Protein AF-A0A7C7WSU4-F1 (afdb_monomer_lite)

Radius of gyration: 17.7 Å; chains: 1; bounding box: 42×18×47 Å

Foldseek 3Di:
DDPVLVVVVVVQVVPDDPPDDGPPCCPDPPSNVVCCCVPPVVPHDDDDDDPVQQVDPPRDDDD

Sequence (63 aa):
MTPHENQVINALIASRQPGFSMPSEFYNDPLVYRADVERIWQRGWLFVGHTCQIPNPGDYFTF

pLDDT: mean 96.46, std 2.18, range [84.31, 98.19]

Secondary structure (DSSP, 8-state):
--HHHHHHHHHHHHTPPTTS---THHHH-HHHHHHHIIIIITTSPPP---GGGS-STT-----

Structure (mmCIF, N/CA/C/O backbone):
data_AF-A0A7C7WSU4-F1
#
_entry.id   AF-A0A7C7WSU4-F1
#
loop_
_atom_site.group_PDB
_atom_site.id
_atom_site.type_symbol
_atom_site.label_atom_id
_atom_site.label_alt_id
_atom_site.label_comp_id
_atom_site.label_asym_id
_atom_site.label_entity_id
_atom_site.label_seq_id
_atom_site.pdbx_PDB_ins_code
_atom_site.Cartn_x
_atom_site.Cartn_y
_atom_site.Cartn_z
_atom_site.occupancy
_atom_site.B_iso_or_equiv
_atom_site.auth_seq_id
_atom_site.auth_comp_id
_atom_site.auth_asym_id
_atom_site.auth_atom_id
_atom_site.pdbx_PDB_model_num
ATOM 1 N N . MET A 1 1 ? -15.313 -7.153 -2.240 1.00 84.31 1 MET A N 1
ATOM 2 C CA . MET A 1 1 ? -15.829 -7.325 -0.859 1.00 84.31 1 MET A CA 1
ATOM 3 C C . MET A 1 1 ? -17.337 -7.136 -0.752 1.00 84.31 1 MET A C 1
ATOM 5 O O . MET A 1 1 ? -17.889 -6.243 -1.391 1.00 84.31 1 MET A O 1
ATOM 9 N N . THR A 1 2 ? -17.990 -7.940 0.086 1.00 95.19 2 THR A N 1
ATOM 10 C CA . THR A 1 2 ? -19.415 -7.799 0.426 1.00 95.19 2 THR A CA 1
ATOM 11 C C . THR A 1 2 ? -19.653 -6.643 1.414 1.00 95.19 2 THR A C 1
ATOM 13 O O . THR A 1 2 ? -18.727 -6.224 2.116 1.00 95.19 2 THR A O 1
ATOM 16 N N . PRO A 1 3 ? -20.888 -6.112 1.524 1.00 96.44 3 PRO A N 1
ATOM 17 C CA . PRO A 1 3 ? -21.214 -5.098 2.529 1.00 96.44 3 PRO A CA 1
ATOM 18 C C . PRO A 1 3 ? -20.898 -5.541 3.964 1.00 96.44 3 PRO A C 1
ATOM 20 O O . PRO A 1 3 ? -20.407 -4.739 4.754 1.00 96.44 3 PRO A O 1
ATOM 23 N N . HIS A 1 4 ? -21.119 -6.819 4.279 1.00 96.56 4 HIS A N 1
ATOM 24 C CA . HIS A 1 4 ? -20.813 -7.386 5.591 1.00 96.56 4 HIS A CA 1
ATOM 25 C C . HIS A 1 4 ? -19.302 -7.408 5.869 1.00 96.56 4 HIS A C 1
ATOM 27 O O . HIS A 1 4 ? -18.856 -6.944 6.913 1.00 96.56 4 HIS A O 1
ATOM 33 N N . GLU A 1 5 ? -18.497 -7.852 4.903 1.00 96.56 5 GLU A N 1
ATOM 34 C CA . GLU A 1 5 ? -17.031 -7.836 5.005 1.00 96.56 5 GLU A CA 1
ATOM 35 C C . GLU A 1 5 ? -16.481 -6.420 5.229 1.00 96.56 5 GLU A C 1
ATOM 37 O O . GLU A 1 5 ? -15.570 -6.217 6.029 1.00 96.56 5 GLU A O 1
ATOM 42 N N . ASN A 1 6 ? -17.064 -5.419 4.561 1.00 96.31 6 ASN A N 1
ATOM 43 C CA . ASN A 1 6 ? -16.699 -4.020 4.778 1.00 96.31 6 ASN A CA 1
ATOM 44 C C . ASN A 1 6 ? -16.980 -3.573 6.219 1.00 96.31 6 ASN A C 1
ATOM 46 O O . ASN A 1 6 ? -16.169 -2.855 6.800 1.00 96.31 6 ASN A O 1
ATOM 50 N N . GLN A 1 7 ? -18.114 -3.985 6.793 1.00 97.44 7 GLN A N 1
ATOM 51 C CA . GLN A 1 7 ? -18.466 -3.662 8.177 1.00 97.44 7 GLN A CA 1
ATOM 52 C C . GLN A 1 7 ? -17.487 -4.295 9.168 1.00 97.44 7 GLN A C 1
ATOM 54 O O . GLN A 1 7 ? -17.025 -3.599 10.069 1.00 97.44 7 GLN A O 1
ATOM 59 N N . VAL A 1 8 ? -17.129 -5.568 8.969 1.00 97.38 8 VAL A N 1
ATOM 60 C CA . VAL A 1 8 ? -16.149 -6.279 9.808 1.00 97.38 8 VAL A CA 1
ATOM 61 C C . VAL A 1 8 ? -14.801 -5.558 9.800 1.00 97.38 8 VAL A C 1
ATOM 63 O O . VAL A 1 8 ? -14.277 -5.232 10.863 1.00 97.38 8 VAL A O 1
ATOM 66 N N . ILE A 1 9 ? -14.272 -5.224 8.618 1.00 97.25 9 ILE A N 1
ATOM 67 C CA . ILE A 1 9 ? -12.985 -4.521 8.516 1.00 97.25 9 ILE A CA 1
ATOM 68 C C . ILE A 1 9 ? -13.046 -3.133 9.151 1.00 97.25 9 ILE A C 1
ATOM 70 O O . ILE A 1 9 ? -12.132 -2.753 9.877 1.00 97.25 9 ILE A O 1
ATOM 74 N N . ASN A 1 10 ? -14.117 -2.373 8.927 1.00 97.50 10 ASN A N 1
ATOM 75 C CA . ASN A 1 10 ? -14.247 -1.045 9.526 1.00 97.50 10 ASN A CA 1
ATOM 76 C C . ASN A 1 10 ? -14.319 -1.113 11.059 1.00 97.50 10 ASN A C 1
ATOM 78 O O . ASN A 1 10 ? -13.711 -0.281 11.732 1.00 97.50 10 ASN A O 1
ATOM 82 N N . ALA A 1 11 ? -15.015 -2.109 11.612 1.00 97.62 11 ALA A N 1
ATOM 83 C CA . ALA A 1 11 ? -15.053 -2.340 13.052 1.00 97.62 11 ALA A CA 1
ATOM 84 C C . ALA A 1 11 ? -13.665 -2.708 13.606 1.00 97.62 11 ALA A C 1
ATOM 86 O O . ALA A 1 11 ? -13.262 -2.185 14.643 1.00 97.62 11 ALA A O 1
ATOM 87 N N . LEU A 1 12 ? -12.909 -3.543 12.887 1.00 97.56 12 LEU A N 1
ATOM 88 C CA . LEU A 1 12 ? -11.548 -3.931 13.260 1.00 97.56 12 LEU A CA 1
ATOM 89 C C . LEU A 1 12 ? -10.558 -2.752 13.188 1.00 97.56 12 LEU A C 1
ATOM 91 O O . LEU A 1 12 ? -9.699 -2.604 14.051 1.00 97.56 12 LEU A O 1
ATOM 95 N N . ILE A 1 13 ? -10.691 -1.864 12.200 1.00 97.06 13 ILE A N 1
ATOM 96 C CA . ILE A 1 13 ? -9.909 -0.618 12.139 1.00 97.06 13 ILE A CA 1
ATOM 97 C C . ILE A 1 13 ? -10.233 0.273 13.346 1.00 97.06 13 ILE A C 1
ATOM 99 O O . ILE A 1 13 ? -9.327 0.833 13.965 1.00 97.06 13 ILE A O 1
ATOM 103 N N . ALA A 1 14 ? -11.516 0.390 13.699 1.00 97.62 14 ALA A N 1
ATOM 104 C CA . ALA A 1 14 ? -11.970 1.209 14.820 1.00 97.62 14 ALA A CA 1
ATOM 105 C C . ALA A 1 14 ? -11.534 0.670 16.196 1.00 97.62 14 ALA A C 1
ATOM 107 O O . ALA A 1 14 ? -11.481 1.442 17.150 1.00 97.62 14 ALA A O 1
ATOM 108 N N . SER A 1 15 ? -11.198 -0.621 16.315 1.00 97.19 15 SER A N 1
ATOM 109 C CA . SER A 1 15 ? -10.745 -1.225 17.577 1.00 97.19 15 SER A CA 1
ATOM 110 C C . SER A 1 15 ? -9.262 -0.979 17.892 1.00 97.19 15 SER A C 1
ATOM 112 O O . SER A 1 15 ? -8.801 -1.337 18.980 1.00 97.19 15 SER A O 1
ATOM 114 N N . ARG A 1 16 ? -8.504 -0.346 16.982 1.00 97.06 16 ARG A N 1
ATOM 115 C CA . ARG A 1 16 ? -7.089 -0.007 17.194 1.00 97.06 16 ARG A CA 1
ATOM 116 C C . ARG A 1 16 ? -6.912 0.883 18.430 1.00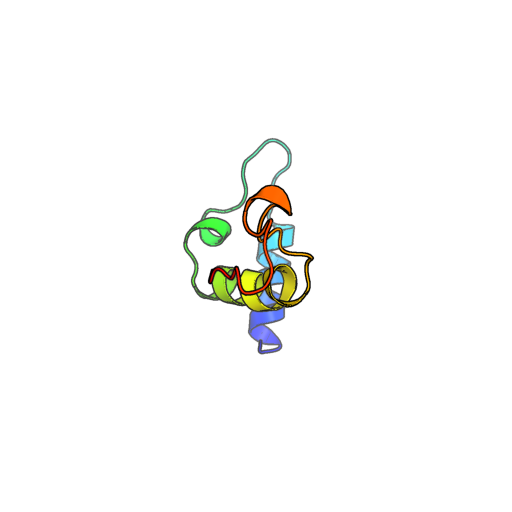 97.06 16 ARG A C 1
ATOM 118 O O . ARG A 1 16 ? -7.450 1.986 18.499 1.00 97.06 16 ARG A O 1
ATOM 125 N N . GLN A 1 17 ? -6.039 0.460 19.344 1.00 97.00 17 GLN A N 1
ATOM 126 C CA . GLN A 1 17 ? -5.648 1.251 20.512 1.00 97.00 17 GLN A CA 1
ATOM 127 C C . GLN A 1 17 ? -4.365 2.063 20.239 1.00 97.00 17 GLN A C 1
ATOM 129 O O . GLN A 1 17 ? -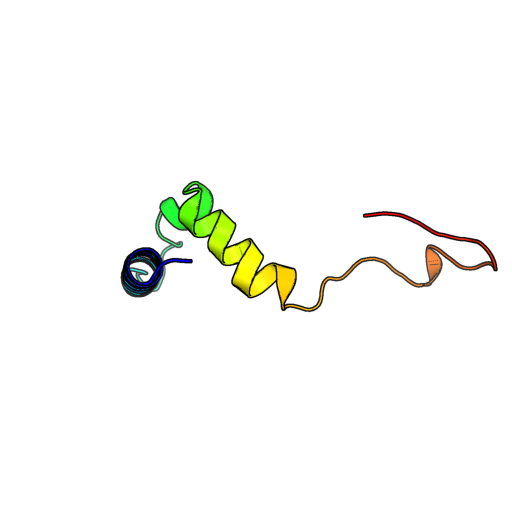3.361 1.496 19.800 1.00 97.00 17 GLN A O 1
ATOM 134 N N . PRO A 1 18 ? -4.349 3.387 20.4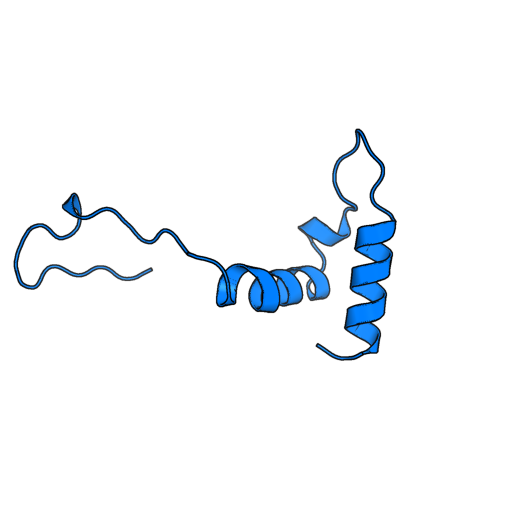85 1.00 97.06 18 PRO A N 1
ATOM 135 C CA . PRO A 1 18 ? -3.136 4.195 20.366 1.00 97.06 18 PRO A CA 1
ATOM 136 C C . PRO A 1 18 ? -2.013 3.703 21.289 1.00 97.06 18 PRO A C 1
ATOM 138 O O . PRO A 1 18 ? -2.264 3.315 22.425 1.00 97.06 18 PRO A O 1
ATOM 141 N N . GLY A 1 19 ? -0.768 3.740 20.810 1.00 97.38 19 GLY A N 1
ATOM 142 C CA . GLY A 1 19 ? 0.400 3.259 21.562 1.00 97.38 19 GLY A CA 1
ATOM 143 C C . GLY A 1 19 ? 0.621 1.742 21.517 1.00 97.38 19 GLY A C 1
ATOM 144 O O . GLY A 1 19 ? 1.666 1.280 21.963 1.00 97.38 19 GLY A O 1
ATOM 145 N N . PHE A 1 20 ? -0.304 0.983 20.926 1.00 97.19 20 PHE A N 1
ATOM 146 C CA . PHE A 1 20 ? -0.174 -0.454 20.688 1.00 97.19 20 PHE A CA 1
ATOM 147 C C . PHE A 1 20 ? -0.065 -0.756 19.187 1.00 97.19 20 PHE A C 1
ATOM 149 O O . PHE A 1 20 ? -0.330 0.100 18.334 1.00 97.19 20 PHE A O 1
ATOM 156 N N . SER A 1 21 ? 0.346 -1.984 18.861 1.00 96.56 21 SER A N 1
ATOM 157 C CA . SER A 1 21 ? 0.285 -2.511 17.495 1.00 96.56 21 SER A CA 1
ATOM 158 C C . SER A 1 21 ? -1.165 -2.681 17.026 1.00 96.56 21 SER A C 1
ATOM 160 O O . SER A 1 21 ? -2.116 -2.485 17.785 1.00 96.56 21 SER A O 1
ATOM 162 N N . MET A 1 22 ? -1.346 -3.063 15.761 1.00 97.00 22 MET A N 1
ATOM 163 C CA . MET A 1 22 ? -2.672 -3.393 15.241 1.00 97.00 22 MET A CA 1
ATOM 164 C C . MET A 1 22 ? -3.210 -4.686 15.889 1.00 97.00 22 MET A C 1
ATOM 166 O O . MET A 1 22 ? -2.414 -5.490 16.389 1.00 97.00 22 MET A O 1
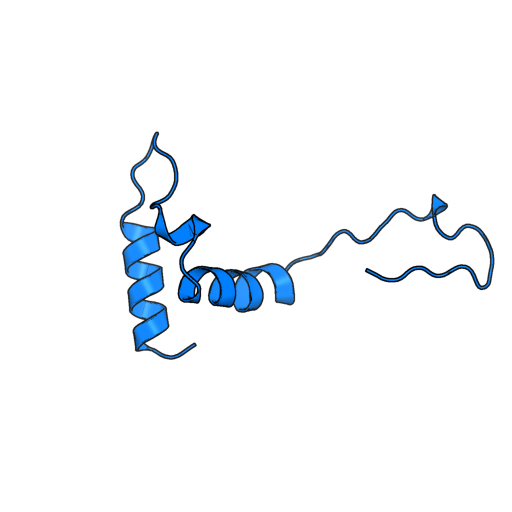ATOM 170 N N . PRO A 1 23 ? -4.540 -4.902 15.880 1.00 97.25 23 PRO A N 1
ATOM 171 C CA . PRO A 1 23 ? -5.137 -6.200 16.191 1.00 97.25 23 PRO A CA 1
ATOM 172 C C . PRO A 1 23 ? -4.495 -7.347 15.398 1.00 97.25 23 PRO A C 1
ATOM 174 O O . PRO A 1 23 ? -4.041 -7.152 14.269 1.00 97.25 23 PRO A O 1
ATOM 177 N N . SER A 1 24 ? -4.465 -8.544 15.987 1.00 97.25 24 SER A N 1
ATOM 178 C CA . SER A 1 24 ? -3.762 -9.715 15.440 1.00 97.25 24 SER A CA 1
ATOM 179 C C . SER A 1 24 ? -4.206 -10.107 14.025 1.00 97.25 24 SER A C 1
ATOM 181 O O . SER A 1 24 ? -3.404 -10.562 13.212 1.00 97.25 24 SER A O 1
ATOM 183 N N . GLU A 1 25 ? -5.472 -9.859 13.724 1.00 97.94 25 GLU A N 1
ATOM 184 C CA . GLU A 1 25 ? -6.173 -10.163 12.488 1.00 97.94 25 GLU A CA 1
ATOM 185 C C . GLU A 1 25 ? -5.578 -9.390 11.304 1.00 97.94 25 GLU A C 1
ATOM 187 O O . GLU A 1 25 ? -5.536 -9.911 10.194 1.00 97.94 25 GLU A O 1
ATOM 192 N N . PHE A 1 26 ? -4.999 -8.203 11.535 1.00 98.00 26 PHE A N 1
ATOM 193 C CA . PHE A 1 26 ? -4.266 -7.469 10.494 1.00 98.00 26 PHE A CA 1
ATOM 194 C C . PHE A 1 26 ? -3.016 -8.192 9.990 1.00 98.00 26 PHE A C 1
ATOM 196 O O . PHE A 1 26 ? -2.461 -7.802 8.967 1.00 98.00 26 PHE A O 1
ATOM 203 N N . TYR A 1 27 ? -2.560 -9.228 10.690 1.00 97.62 27 TYR A N 1
ATOM 204 C CA . TYR A 1 27 ? -1.346 -9.955 10.338 1.00 97.62 27 TYR A CA 1
ATOM 205 C C . TYR A 1 27 ? -1.613 -11.370 9.819 1.00 97.62 27 TYR A C 1
ATOM 207 O O . TYR A 1 27 ? -0.719 -11.959 9.216 1.00 97.62 27 TYR A O 1
ATOM 215 N N . ASN A 1 28 ? -2.795 -11.942 10.068 1.00 97.38 28 ASN A N 1
ATOM 216 C CA . ASN A 1 28 ? -3.059 -13.353 9.770 1.00 97.38 28 ASN A CA 1
ATOM 217 C C . ASN A 1 28 ? -4.464 -13.662 9.230 1.00 97.38 28 ASN A C 1
ATOM 219 O O . ASN A 1 28 ? -4.684 -14.792 8.790 1.00 97.38 28 ASN A O 1
ATOM 223 N N . ASP A 1 29 ? -5.395 -12.703 9.218 1.00 98.19 29 ASP A N 1
ATOM 224 C CA . ASP A 1 29 ? -6.751 -12.946 8.735 1.00 98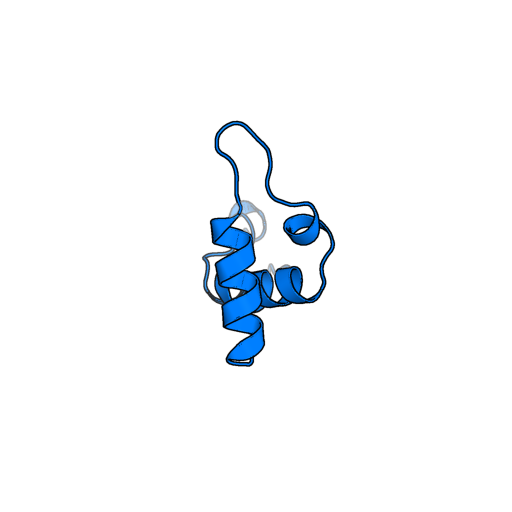.19 29 ASP A CA 1
ATOM 225 C C . ASP A 1 29 ? -6.813 -12.849 7.191 1.00 98.19 29 ASP A C 1
ATOM 227 O O . ASP A 1 29 ? -6.477 -11.803 6.616 1.00 98.19 29 ASP A O 1
ATOM 231 N N . PRO A 1 30 ? -7.273 -13.901 6.482 1.00 98.19 30 PRO A N 1
ATOM 232 C CA . PRO A 1 30 ? -7.403 -13.887 5.023 1.00 98.19 30 PRO A CA 1
ATOM 233 C C . PRO A 1 30 ? -8.331 -12.793 4.473 1.00 98.19 30 PRO A C 1
ATOM 235 O O . PRO A 1 30 ? -8.113 -12.303 3.361 1.00 98.19 30 PRO A O 1
ATOM 238 N N . LEU A 1 31 ? -9.370 -12.403 5.219 1.00 97.81 31 LEU A N 1
ATOM 239 C CA . LEU A 1 31 ? -10.268 -11.315 4.841 1.00 97.81 31 LEU A CA 1
ATOM 240 C C . LEU A 1 31 ? -9.520 -9.980 4.824 1.00 97.81 31 LEU A C 1
ATOM 242 O O . LEU A 1 31 ? -9.695 -9.205 3.879 1.00 97.81 31 LEU A O 1
ATOM 246 N N . VAL A 1 32 ? -8.685 -9.727 5.836 1.00 98.06 32 VAL A N 1
ATOM 247 C CA . VAL A 1 32 ? -7.890 -8.495 5.920 1.00 98.06 32 VAL A CA 1
ATOM 248 C C . VAL A 1 32 ? -6.834 -8.472 4.821 1.00 98.06 32 VAL A C 1
ATOM 250 O O . VAL A 1 32 ? -6.766 -7.494 4.079 1.00 98.06 32 VAL A O 1
ATOM 253 N N . TYR A 1 33 ? -6.115 -9.578 4.610 1.00 98.12 33 TYR A N 1
ATOM 254 C CA . TYR A 1 33 ? -5.141 -9.688 3.521 1.00 98.12 33 TYR A CA 1
ATOM 255 C C . TYR A 1 33 ? -5.760 -9.389 2.147 1.00 98.12 33 TYR A C 1
ATOM 257 O O . TYR A 1 33 ? -5.232 -8.590 1.372 1.00 98.12 33 TYR A O 1
ATOM 265 N N . ARG A 1 34 ? -6.918 -9.986 1.838 1.00 97.69 34 ARG A N 1
ATOM 266 C CA . ARG A 1 34 ? -7.609 -9.727 0.568 1.00 97.69 34 ARG A CA 1
ATOM 267 C C . ARG A 1 34 ? -8.000 -8.256 0.427 1.00 97.69 34 ARG A C 1
ATOM 269 O O . ARG A 1 34 ? -7.872 -7.692 -0.657 1.00 97.69 34 ARG A O 1
ATOM 276 N N . ALA A 1 35 ? -8.461 -7.630 1.507 1.00 97.31 35 ALA A N 1
ATOM 277 C CA . ALA A 1 35 ? -8.802 -6.215 1.490 1.00 97.31 35 ALA A CA 1
ATOM 278 C C . ALA A 1 35 ? -7.576 -5.318 1.278 1.00 97.31 35 ALA A C 1
ATOM 280 O O . ALA A 1 35 ? -7.674 -4.360 0.510 1.00 97.31 35 ALA A O 1
ATOM 281 N N . ASP A 1 36 ? -6.431 -5.640 1.884 1.00 97.38 36 ASP A N 1
ATOM 282 C CA . ASP A 1 36 ? -5.169 -4.933 1.643 1.00 97.38 36 ASP A CA 1
ATOM 283 C C . ASP A 1 36 ? -4.765 -5.028 0.171 1.00 97.38 36 ASP A C 1
ATOM 285 O O . ASP A 1 36 ? -4.423 -4.018 -0.449 1.00 97.38 36 ASP A O 1
ATOM 289 N N . VAL A 1 37 ? -4.863 -6.218 -0.429 1.00 96.81 37 VAL A N 1
ATOM 290 C CA . VAL A 1 37 ? -4.566 -6.408 -1.855 1.00 96.81 37 VAL A CA 1
ATOM 291 C C . VAL A 1 37 ? -5.491 -5.557 -2.734 1.00 96.81 37 VAL A C 1
ATOM 293 O O . VAL A 1 37 ? -5.011 -4.789 -3.567 1.00 96.81 37 VAL A O 1
ATOM 296 N N . GLU A 1 38 ? -6.810 -5.637 -2.532 1.00 96.38 38 GLU A N 1
ATOM 297 C CA . GLU A 1 38 ? -7.813 -4.934 -3.354 1.00 96.38 38 GLU A CA 1
ATOM 298 C C . GLU A 1 38 ? -7.772 -3.401 -3.209 1.00 96.38 38 GLU A C 1
ATOM 300 O O . GLU A 1 38 ? -8.118 -2.658 -4.138 1.00 96.38 38 GLU A O 1
ATOM 305 N N . ARG A 1 39 ? -7.433 -2.903 -2.016 1.00 95.44 39 ARG A N 1
ATOM 306 C CA . ARG A 1 39 ? -7.586 -1.481 -1.669 1.00 95.44 39 ARG A CA 1
ATOM 307 C C . ARG A 1 39 ? -6.274 -0.723 -1.620 1.00 95.44 39 ARG A C 1
ATOM 309 O O . ARG A 1 39 ? -6.291 0.474 -1.892 1.00 95.44 39 ARG A O 1
ATOM 316 N N . ILE A 1 40 ? -5.178 -1.392 -1.274 1.00 96.19 40 ILE A N 1
ATOM 317 C CA . ILE A 1 40 ? -3.861 -0.773 -1.123 1.00 96.19 40 ILE A CA 1
ATOM 318 C C . ILE A 1 40 ? -2.975 -1.194 -2.289 1.00 96.19 40 ILE A C 1
ATOM 320 O O . ILE A 1 40 ? -2.597 -0.343 -3.086 1.00 96.19 40 ILE A O 1
ATOM 324 N N . TRP A 1 41 ? -2.701 -2.488 -2.458 1.00 96.56 41 TRP A N 1
ATOM 325 C CA . TRP A 1 41 ? -1.726 -2.942 -3.459 1.00 96.56 41 TRP A CA 1
ATOM 326 C C . TRP A 1 41 ? -2.171 -2.686 -4.901 1.00 96.56 41 TRP A C 1
ATOM 328 O O . TRP A 1 41 ? -1.391 -2.178 -5.697 1.00 96.56 41 TRP A O 1
ATOM 338 N N . GLN A 1 42 ? -3.430 -2.971 -5.240 1.00 96.19 42 GLN A N 1
ATOM 339 C CA . GLN A 1 42 ? -3.957 -2.771 -6.599 1.00 96.19 42 GLN A CA 1
ATOM 340 C C . GLN A 1 42 ? -4.214 -1.301 -6.962 1.00 96.19 42 GLN A C 1
ATOM 342 O O . GLN A 1 42 ? -4.544 -1.000 -8.108 1.00 96.19 42 GLN A O 1
ATOM 347 N N . ARG A 1 43 ? -4.124 -0.385 -5.992 1.00 96.12 43 ARG A N 1
ATOM 348 C CA . ARG A 1 43 ? -4.456 1.039 -6.179 1.00 96.12 43 ARG A CA 1
ATOM 349 C C . ARG A 1 43 ? -3.289 1.975 -5.881 1.00 96.12 43 ARG A C 1
ATOM 351 O O . ARG A 1 43 ? -3.311 3.124 -6.314 1.00 96.12 43 ARG A O 1
ATOM 358 N N . GLY A 1 44 ? -2.313 1.510 -5.111 1.00 95.75 44 GLY A N 1
ATOM 359 C CA . GLY A 1 44 ? -1.130 2.256 -4.721 1.00 95.75 44 GLY A CA 1
ATOM 360 C C . GLY A 1 44 ? -0.029 2.186 -5.771 1.00 95.75 44 GLY A C 1
ATOM 361 O O . GLY A 1 44 ? 0.035 1.269 -6.586 1.00 95.75 44 GLY A O 1
ATOM 362 N N . TRP A 1 45 ? 0.873 3.163 -5.720 1.00 96.56 45 TRP A N 1
ATOM 363 C CA . TRP A 1 45 ? 2.121 3.093 -6.468 1.00 96.56 45 TRP A CA 1
ATOM 364 C C . TRP A 1 45 ? 3.019 2.011 -5.874 1.00 96.56 45 TRP A C 1
ATOM 366 O O . TRP A 1 45 ? 3.369 2.071 -4.695 1.00 96.56 45 TRP A O 1
ATOM 376 N N . LEU A 1 46 ? 3.402 1.044 -6.705 1.00 95.56 46 LEU A N 1
ATOM 377 C CA . LEU A 1 46 ? 4.339 -0.011 -6.340 1.00 95.56 46 LEU A CA 1
ATOM 378 C C . LEU A 1 46 ? 5.710 0.324 -6.910 1.00 95.56 46 LEU A C 1
ATOM 380 O O . LEU A 1 46 ? 5.872 0.523 -8.114 1.00 95.56 46 LEU A O 1
ATOM 384 N N . PHE A 1 47 ? 6.703 0.399 -6.031 1.00 95.88 47 PHE A N 1
ATOM 385 C CA . PHE A 1 47 ? 8.089 0.470 -6.460 1.00 95.88 47 PHE A CA 1
ATOM 386 C C . PHE A 1 47 ? 8.511 -0.899 -6.994 1.00 95.88 47 PHE A C 1
ATOM 388 O O . PHE A 1 47 ? 8.428 -1.896 -6.281 1.00 95.88 47 PHE A O 1
ATOM 395 N N . VAL A 1 48 ? 8.954 -0.928 -8.248 1.00 95.44 48 VAL A N 1
ATOM 396 C CA . VAL A 1 48 ? 9.266 -2.169 -8.969 1.00 95.44 48 VAL A CA 1
ATOM 397 C C . VAL A 1 48 ? 10.765 -2.320 -9.233 1.00 95.44 48 VAL A C 1
ATOM 399 O O . VAL A 1 48 ? 11.273 -3.434 -9.265 1.00 95.44 48 VAL A O 1
ATOM 402 N N . GLY A 1 49 ? 11.499 -1.218 -9.382 1.00 95.25 49 GLY A N 1
ATOM 403 C CA . GLY A 1 49 ? 12.941 -1.263 -9.583 1.00 95.25 49 GLY A CA 1
ATOM 404 C C . GLY A 1 49 ? 13.542 0.081 -9.968 1.00 95.25 49 GLY A C 1
ATOM 405 O O . GLY A 1 49 ? 12.849 1.089 -10.126 1.00 95.25 49 GLY A O 1
ATOM 406 N N . HIS A 1 50 ? 14.860 0.082 -10.111 1.00 95.94 50 HIS A N 1
ATOM 407 C CA . HIS A 1 50 ? 15.662 1.217 -10.534 1.00 95.94 50 HIS A CA 1
ATOM 408 C C . HIS A 1 50 ? 15.965 1.170 -12.031 1.00 95.94 50 HIS A C 1
ATOM 410 O O . HIS A 1 50 ? 16.144 0.109 -12.623 1.00 95.94 50 HIS A O 1
ATOM 416 N N . THR A 1 51 ? 16.141 2.348 -12.627 1.00 95.00 51 THR A N 1
ATOM 417 C CA . THR A 1 51 ? 16.530 2.498 -14.037 1.00 95.00 51 THR A CA 1
ATOM 418 C C . THR A 1 51 ? 17.870 1.834 -14.360 1.00 95.00 51 THR A C 1
ATOM 420 O O . THR A 1 51 ? 18.048 1.316 -15.456 1.00 95.00 51 THR A O 1
ATOM 423 N N . CYS A 1 52 ? 18.799 1.771 -13.400 1.00 96.12 52 CYS A N 1
ATOM 424 C CA . CYS A 1 52 ? 20.087 1.096 -13.574 1.00 96.12 52 CYS A CA 1
ATOM 425 C C . CYS A 1 52 ? 19.989 -0.434 -13.694 1.00 96.12 52 CYS A C 1
ATOM 427 O O . CYS A 1 52 ? 20.983 -1.059 -14.053 1.00 96.12 52 CYS A O 1
ATOM 429 N N . GLN A 1 53 ? 18.826 -1.038 -13.416 1.00 95.75 53 GLN A N 1
ATOM 430 C CA . GLN A 1 53 ? 18.593 -2.471 -13.629 1.00 95.75 53 GLN A CA 1
ATOM 431 C C . GLN A 1 53 ? 18.305 -2.811 -15.101 1.00 95.75 53 GLN A C 1
ATOM 433 O O . GLN A 1 53 ? 18.392 -3.978 -15.465 1.00 95.75 53 GLN A O 1
ATOM 438 N N . ILE A 1 54 ? 17.974 -1.814 -15.933 1.00 96.50 54 ILE A N 1
ATOM 439 C CA . ILE A 1 54 ? 17.660 -1.968 -17.365 1.00 96.50 54 ILE A CA 1
ATOM 440 C C . ILE A 1 54 ? 18.382 -0.909 -18.224 1.00 96.50 54 ILE A C 1
ATOM 442 O O . ILE A 1 54 ? 17.739 -0.091 -18.885 1.00 96.50 54 ILE A O 1
ATOM 446 N N . PRO A 1 55 ? 19.726 -0.841 -18.181 1.00 97.00 55 PRO A N 1
ATOM 447 C CA . PRO A 1 55 ? 20.469 0.249 -18.807 1.00 97.00 55 PRO A CA 1
ATOM 448 C C . PRO A 1 55 ? 20.476 0.198 -20.342 1.00 97.00 55 PRO A C 1
ATOM 450 O O . PRO A 1 55 ? 20.696 1.239 -20.965 1.00 97.00 55 PRO A O 1
ATOM 453 N N . ASN A 1 56 ? 20.262 -0.971 -20.959 1.00 98.06 56 ASN A N 1
ATOM 454 C CA . ASN A 1 56 ? 20.379 -1.153 -22.405 1.00 98.06 56 ASN A CA 1
ATOM 455 C C . ASN A 1 56 ? 19.032 -1.463 -23.082 1.00 98.06 56 ASN A C 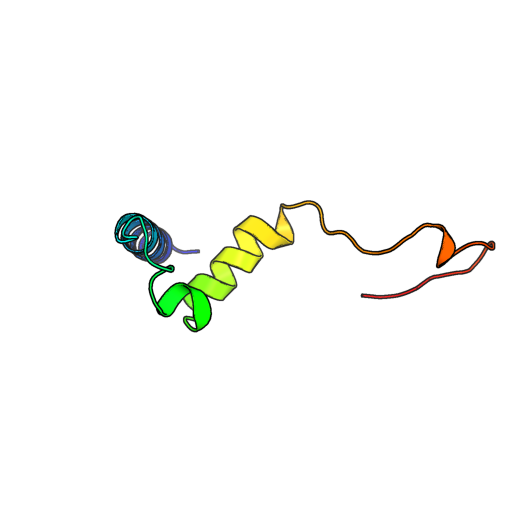1
ATOM 457 O O . ASN A 1 56 ? 18.110 -1.992 -22.455 1.00 98.06 56 ASN A O 1
ATOM 461 N N . PRO A 1 57 ? 18.908 -1.198 -24.397 1.00 97.31 57 PRO A N 1
ATOM 462 C CA . PRO A 1 57 ? 17.743 -1.616 -25.168 1.00 97.31 57 PRO A CA 1
ATOM 463 C C . PRO A 1 57 ? 17.543 -3.136 -25.128 1.00 97.31 57 PRO A C 1
ATOM 465 O O . PRO A 1 57 ? 18.444 -3.895 -25.476 1.00 97.31 57 PRO A O 1
ATOM 468 N N . GLY A 1 58 ? 16.335 -3.566 -24.762 1.00 97.06 58 GLY A N 1
ATOM 469 C CA . GLY A 1 58 ? 15.969 -4.982 -24.662 1.00 97.06 58 GLY A CA 1
ATOM 470 C C . GLY A 1 58 ? 16.102 -5.575 -23.258 1.00 97.06 58 GLY A C 1
ATOM 471 O O . GLY A 1 58 ? 15.601 -6.677 -23.044 1.00 97.06 58 GLY A O 1
ATOM 472 N N . ASP A 1 59 ? 16.692 -4.853 -22.302 1.00 97.81 59 ASP A N 1
ATOM 473 C CA . ASP A 1 59 ? 16.737 -5.291 -20.907 1.00 97.81 59 ASP A CA 1
ATOM 474 C C . ASP A 1 59 ? 15.325 -5.243 -20.291 1.00 97.81 59 ASP A C 1
ATOM 476 O O . ASP A 1 59 ? 14.612 -4.241 -20.390 1.00 97.81 59 ASP A O 1
ATOM 480 N N . TYR A 1 60 ? 14.912 -6.330 -19.638 1.00 96.19 60 TYR A N 1
ATOM 481 C CA . TYR A 1 60 ? 13.652 -6.411 -18.900 1.00 96.19 60 TYR A CA 1
ATOM 482 C C . TYR A 1 60 ? 13.817 -7.273 -17.646 1.00 96.19 60 TYR A C 1
ATOM 484 O O . TYR A 1 60 ? 14.695 -8.132 -17.573 1.00 96.19 60 TYR A O 1
ATOM 492 N N . PHE A 1 61 ? 12.941 -7.067 -16.665 1.00 95.31 61 PHE A N 1
ATOM 493 C CA . PHE A 1 61 ? 12.797 -7.958 -15.517 1.00 95.31 61 PHE A CA 1
ATOM 494 C C . PHE A 1 61 ? 11.323 -8.096 -15.139 1.00 95.31 61 PHE A C 1
ATOM 496 O O . PHE A 1 61 ? 10.482 -7.280 -15.517 1.00 95.31 61 PHE A O 1
ATOM 503 N N . THR A 1 62 ? 11.018 -9.161 -14.409 1.00 94.38 62 THR A N 1
ATOM 504 C CA . THR A 1 62 ? 9.669 -9.502 -13.950 1.00 94.38 62 THR A CA 1
ATOM 505 C C . THR A 1 62 ? 9.627 -9.505 -12.427 1.00 94.38 62 THR A C 1
ATOM 507 O O . THR A 1 62 ? 10.633 -9.833 -11.794 1.00 94.38 62 THR A O 1
ATOM 510 N N . PHE A 1 63 ? 8.472 -9.168 -11.858 1.00 86.69 63 PHE A N 1
ATOM 511 C CA . PHE A 1 63 ? 8.208 -9.063 -10.423 1.00 86.69 63 PHE A CA 1
ATOM 512 C C . PHE A 1 63 ? 6.839 -9.660 -10.090 1.00 86.69 63 PHE A C 1
ATOM 514 O O . PHE A 1 63 ? 5.970 -9.664 -10.994 1.00 86.69 63 PHE A O 1
#